Protein AF-A0A955BPA5-F1 (afdb_monomer_lite)

Foldseek 3Di:
DVCCQPQAAADPVQDFDDDDPDGDDRDVVRSVRRNVHHFQDKDWQLALQSQQLCQLVVQAKKWKWFDDPVGPDIDIWIFGHADPVSWTKIAADPALPPDHGRIDTHDRVRVNVRSPDPPMTMMDTGPDNDPDRDGDPPDPPPPD

pLDDT: mean 83.24, std 14.93, range [37.25, 96.94]

Sequence (144 aa):
VKVAKEIGLPLEEFAPYKVGNWYSEFSQEVYADAATRKVLASYELTSYTKVLDFHRSGMGGTIWGVPWEFGRGWHAIAGVGHTKDGQLRIANSWGEHWDEDGYIEWNENKINRYLAVDGVVCYGLSDLSVPQIRPYPFSERFFG

Radius of gyration: 16.69 Å; chains: 1; bounding box: 38×32×49 Å

Secondary structure (DSSP, 8-state):
-HHHHHT----GGGS----TT--PPPPHHHHHHHHTS---EEEE--SHHHHHHHHHTT--EEEEEEE-TTSS-EEEEEEEEE-TTS-EEEE-SS-TTSTBTTEEEE-HHHHHHHHTSTT-EEEEEESS--SSPPP-----TT--

Structure (mmCIF, N/CA/C/O backbone):
data_AF-A0A955BPA5-F1
#
_entry.id   AF-A0A955BPA5-F1
#
loop_
_atom_site.group_PDB
_atom_site.id
_atom_site.type_symbol
_atom_site.label_atom_id
_atom_site.label_alt_id
_atom_site.label_comp_id
_atom_site.label_asym_id
_atom_site.label_entity_id
_atom_site.label_seq_id
_atom_site.pdbx_PDB_ins_code
_atom_site.Cartn_x
_atom_site.Cartn_y
_atom_site.Cartn_z
_atom_site.occupancy
_atom_site.B_iso_or_equiv
_atom_site.auth_seq_id
_atom_site.auth_comp_id
_atom_site.auth_asym_id
_atom_site.auth_atom_id
_atom_site.pdbx_PDB_model_num
ATOM 1 N N . VAL A 1 1 ? -3.024 1.483 -10.555 1.00 73.12 1 VAL A N 1
ATOM 2 C CA . VAL A 1 1 ? -4.326 0.834 -10.253 1.00 73.12 1 VAL A CA 1
ATOM 3 C C . VAL A 1 1 ? -5.089 0.387 -11.501 1.00 73.12 1 VAL A C 1
ATOM 5 O O . VAL A 1 1 ? -5.368 -0.795 -11.591 1.00 73.12 1 VAL A O 1
ATOM 8 N N . LYS A 1 2 ? -5.400 1.261 -12.476 1.00 81.50 2 LYS A N 1
ATOM 9 C CA . LYS A 1 2 ? -6.186 0.904 -13.683 1.00 81.50 2 LYS A CA 1
ATOM 10 C C . LYS A 1 2 ? -5.724 -0.389 -14.382 1.00 81.50 2 LYS A C 1
ATOM 12 O O . LYS A 1 2 ? -6.514 -1.312 -14.529 1.00 81.50 2 LYS A O 1
ATOM 17 N N . VAL A 1 3 ? -4.432 -0.488 -14.702 1.00 81.06 3 VAL A N 1
ATOM 18 C CA . VAL A 1 3 ? -3.834 -1.673 -15.350 1.00 81.06 3 VAL A CA 1
ATOM 19 C C . VAL A 1 3 ? -4.025 -2.952 -14.523 1.00 81.06 3 VAL A C 1
ATOM 21 O O . VAL A 1 3 ? -4.410 -3.977 -15.069 1.00 81.06 3 VAL A O 1
ATOM 24 N N . ALA A 1 4 ? -3.854 -2.882 -13.199 1.00 82.31 4 ALA A N 1
ATOM 25 C CA . ALA A 1 4 ? -4.057 -4.020 -12.297 1.00 82.31 4 ALA A CA 1
ATOM 26 C C . ALA A 1 4 ? -5.522 -4.497 -12.234 1.00 82.31 4 ALA A C 1
ATOM 28 O O . ALA A 1 4 ? -5.783 -5.644 -11.883 1.00 82.31 4 ALA A O 1
ATOM 29 N N . LYS A 1 5 ? -6.486 -3.631 -12.574 1.00 83.12 5 LYS A N 1
ATOM 30 C CA . LYS A 1 5 ? -7.909 -3.994 -12.670 1.00 83.12 5 LYS A CA 1
ATOM 31 C C . LYS A 1 5 ? -8.264 -4.575 -14.040 1.00 83.12 5 LYS A C 1
ATOM 33 O O . LYS A 1 5 ? -9.060 -5.502 -14.138 1.00 83.12 5 LYS A O 1
ATOM 38 N N . GLU A 1 6 ? -7.694 -4.015 -15.105 1.00 86.50 6 GLU A N 1
ATOM 39 C CA . GLU A 1 6 ? -7.985 -4.420 -16.486 1.00 86.50 6 GLU A CA 1
ATOM 40 C C . GLU A 1 6 ? -7.279 -5.734 -16.845 1.00 86.50 6 GLU A C 1
ATOM 42 O O . GLU A 1 6 ? -7.918 -6.683 -17.312 1.00 86.50 6 GLU A O 1
ATOM 47 N N . ILE A 1 7 ? -5.975 -5.795 -16.572 1.00 85.38 7 ILE A N 1
ATOM 48 C CA . ILE A 1 7 ? -5.075 -6.883 -16.964 1.00 85.38 7 ILE A CA 1
ATOM 49 C C . ILE A 1 7 ? -4.813 -7.821 -15.783 1.00 85.38 7 ILE A C 1
ATOM 51 O O . ILE A 1 7 ? -4.926 -9.031 -15.946 1.00 85.38 7 ILE A O 1
ATOM 55 N N . GLY A 1 8 ? -4.552 -7.266 -14.597 1.00 85.69 8 GLY A N 1
ATOM 56 C CA . GLY A 1 8 ? -4.136 -8.012 -13.406 1.00 85.69 8 GLY A CA 1
ATOM 57 C C . GLY A 1 8 ? -2.664 -7.794 -13.059 1.00 85.69 8 GLY A C 1
ATOM 58 O O . GLY A 1 8 ? -2.012 -6.930 -13.651 1.00 85.69 8 GLY A O 1
ATOM 59 N N . LEU A 1 9 ? -2.156 -8.536 -12.074 1.00 83.19 9 LEU A N 1
ATOM 60 C CA . LEU A 1 9 ? -0.766 -8.454 -11.613 1.00 83.19 9 LEU A CA 1
ATOM 61 C C . LEU A 1 9 ? -0.088 -9.824 -11.745 1.00 83.19 9 LEU A C 1
ATOM 63 O O . LEU A 1 9 ? -0.563 -10.776 -11.124 1.00 83.19 9 LEU A O 1
ATOM 67 N N . PRO A 1 10 ? 0.986 -9.948 -12.542 1.00 83.75 10 PRO A N 1
ATOM 68 C CA . PRO A 1 10 ? 1.716 -11.202 -12.630 1.00 83.75 10 PRO A CA 1
ATOM 69 C C . PRO A 1 10 ? 2.599 -11.420 -11.394 1.00 83.75 10 PRO A C 1
ATOM 71 O O . PRO A 1 10 ? 2.887 -10.471 -10.656 1.00 83.75 10 PRO A O 1
ATOM 74 N N . LEU A 1 11 ? 3.052 -12.656 -11.181 1.00 80.00 11 LEU A N 1
ATOM 75 C CA . LEU A 1 11 ? 4.104 -12.938 -10.200 1.00 80.00 11 LEU A CA 1
ATOM 76 C C . LEU A 1 11 ? 5.417 -12.232 -10.557 1.00 80.00 11 LEU A C 1
ATOM 78 O O . LEU A 1 11 ? 5.685 -11.907 -11.713 1.00 80.00 11 LEU A O 1
ATOM 82 N N . GLU A 1 12 ? 6.255 -12.027 -9.543 1.00 75.00 12 GLU A N 1
ATOM 83 C CA . GLU A 1 12 ? 7.541 -11.348 -9.687 1.00 75.00 12 GLU A CA 1
ATOM 84 C C . GLU A 1 12 ? 8.466 -12.028 -10.707 1.00 75.00 12 GLU A C 1
ATOM 86 O O . GLU A 1 12 ? 9.102 -11.351 -11.507 1.00 75.00 12 GLU A O 1
ATOM 91 N N . GLU A 1 13 ? 8.481 -13.362 -10.743 1.00 76.56 13 GLU A N 1
ATOM 92 C CA . GLU A 1 13 ? 9.257 -14.158 -11.708 1.00 76.56 13 GLU A CA 1
ATOM 93 C C . GLU A 1 13 ? 8.885 -13.886 -13.176 1.00 76.56 13 GLU A C 1
ATOM 95 O O . GLU A 1 13 ? 9.689 -14.112 -14.080 1.00 76.56 13 GLU A O 1
ATOM 100 N N . PHE A 1 14 ? 7.683 -13.353 -13.409 1.00 74.19 14 PHE A N 1
ATOM 101 C CA . PHE A 1 14 ? 7.180 -12.950 -14.718 1.00 74.19 14 PHE A CA 1
ATOM 102 C C . PHE A 1 14 ? 7.295 -11.440 -14.963 1.00 74.19 14 PHE A C 1
ATOM 104 O O . PHE A 1 14 ? 7.039 -10.975 -16.079 1.00 74.19 14 PHE A O 1
ATOM 111 N N . ALA A 1 15 ? 7.653 -10.651 -13.946 1.00 67.62 15 ALA A N 1
ATOM 112 C CA . ALA A 1 15 ? 7.761 -9.208 -14.068 1.00 67.62 15 ALA A CA 1
ATOM 113 C C . ALA A 1 15 ? 9.021 -8.831 -14.878 1.00 67.62 15 ALA A C 1
ATOM 115 O O . ALA A 1 15 ? 10.136 -9.222 -14.531 1.00 67.62 15 ALA A O 1
ATOM 116 N N . PRO A 1 16 ? 8.892 -8.043 -15.960 1.00 64.06 16 PRO A N 1
ATOM 117 C CA . PRO A 1 16 ? 10.022 -7.605 -16.754 1.00 64.06 16 PRO A CA 1
ATOM 118 C C . PRO A 1 16 ? 10.793 -6.540 -15.974 1.00 64.06 16 PRO A C 1
ATOM 120 O O . PRO A 1 16 ? 10.414 -5.367 -15.924 1.00 64.06 16 PRO A O 1
ATOM 123 N N . TYR A 1 17 ? 11.902 -6.938 -15.362 1.00 59.94 17 TYR A N 1
ATOM 124 C CA . TYR A 1 17 ? 12.829 -5.995 -14.755 1.00 59.94 17 TYR A CA 1
ATOM 125 C C . TYR A 1 17 ? 13.661 -5.301 -15.833 1.00 59.94 17 TYR A C 1
ATOM 127 O O . TYR A 1 17 ? 14.465 -5.920 -16.531 1.00 59.94 17 TYR A O 1
ATOM 135 N N . LYS A 1 18 ? 13.499 -3.979 -15.957 1.00 57.12 18 LYS A N 1
ATOM 136 C CA . LYS A 1 18 ? 14.358 -3.163 -16.818 1.00 57.12 18 LYS A CA 1
ATOM 137 C C . LYS A 1 18 ? 15.709 -2.947 -16.136 1.00 57.12 18 LYS A C 1
ATOM 139 O O . LYS A 1 18 ? 15.839 -2.073 -15.280 1.00 57.12 18 LYS A O 1
ATOM 144 N N . VAL A 1 19 ? 16.728 -3.690 -16.561 1.00 55.88 19 VAL A N 1
ATOM 145 C CA . VAL A 1 19 ? 18.126 -3.453 -16.167 1.00 55.88 19 VAL A CA 1
ATOM 146 C C . VAL A 1 19 ? 18.872 -2.831 -17.351 1.00 55.88 19 VAL A C 1
ATOM 148 O O . VAL A 1 19 ? 19.224 -3.498 -18.323 1.00 55.88 19 VAL A O 1
ATOM 151 N N . GLY A 1 20 ? 19.091 -1.514 -17.303 1.00 64.94 20 GLY A N 1
ATOM 152 C CA . GLY A 1 20 ? 19.763 -0.774 -18.378 1.00 64.94 20 GLY A CA 1
ATOM 153 C C . GLY A 1 20 ? 18.915 -0.650 -19.654 1.00 64.94 20 GLY A C 1
ATOM 154 O O . GLY A 1 20 ? 17.794 -0.141 -19.611 1.00 64.94 20 GLY A O 1
ATOM 155 N N . ASN A 1 21 ? 19.463 -1.090 -20.793 1.00 55.22 21 ASN A N 1
ATOM 156 C CA . ASN A 1 21 ? 18.799 -1.061 -22.109 1.00 55.22 21 ASN A CA 1
ATOM 157 C C . ASN A 1 21 ? 17.997 -2.336 -22.427 1.00 55.22 21 ASN A C 1
ATOM 159 O O . ASN A 1 21 ? 17.456 -2.453 -23.523 1.00 55.22 21 ASN A O 1
ATOM 163 N N . TRP A 1 22 ? 17.916 -3.288 -21.495 1.00 51.50 22 TRP A N 1
ATOM 164 C CA . TRP A 1 22 ? 17.131 -4.505 -21.676 1.00 51.50 22 TRP A CA 1
ATOM 165 C C . TRP A 1 22 ? 15.657 -4.240 -21.384 1.00 51.50 22 TRP A C 1
ATOM 167 O O . TRP A 1 22 ? 15.292 -3.819 -20.286 1.00 51.50 22 TRP A O 1
ATOM 177 N N . TYR A 1 23 ? 14.821 -4.483 -22.390 1.00 55.88 23 TYR A N 1
ATOM 178 C CA . TYR A 1 23 ? 13.370 -4.498 -22.280 1.00 55.88 23 TYR A CA 1
ATOM 179 C C . TYR A 1 23 ? 12.890 -5.876 -22.724 1.00 55.88 23 TYR A C 1
ATOM 181 O O . TYR A 1 23 ? 13.138 -6.269 -23.863 1.00 55.88 23 TYR A O 1
ATOM 189 N N . SER A 1 24 ? 12.234 -6.616 -21.833 1.00 62.28 24 SER A N 1
ATOM 190 C CA . SER A 1 24 ? 11.404 -7.744 -22.236 1.00 62.28 24 SER A CA 1
ATOM 191 C C . SER A 1 24 ? 9.984 -7.232 -22.442 1.00 62.28 24 SER A C 1
ATOM 193 O O . SER A 1 24 ? 9.378 -6.640 -21.549 1.00 62.28 24 SER A O 1
ATOM 195 N N . GLU A 1 25 ? 9.458 -7.436 -23.647 1.00 70.81 25 GLU A N 1
ATOM 196 C CA . GLU A 1 25 ? 8.017 -7.362 -23.859 1.00 70.81 25 GLU A CA 1
ATOM 197 C C . GLU A 1 25 ? 7.339 -8.423 -22.986 1.00 70.81 25 GLU A C 1
ATOM 199 O O . GLU A 1 25 ? 7.865 -9.523 -22.794 1.00 70.81 25 GLU A O 1
ATOM 204 N N . PHE A 1 26 ? 6.170 -8.093 -22.441 1.00 74.25 26 PHE A N 1
ATOM 205 C CA . PHE A 1 26 ? 5.365 -9.064 -21.711 1.00 74.25 26 PHE A CA 1
ATOM 206 C C . PHE A 1 26 ? 4.955 -10.206 -22.649 1.00 74.25 26 PHE A C 1
ATOM 208 O O . PHE A 1 26 ? 4.291 -9.975 -23.662 1.00 74.25 26 PHE A O 1
ATOM 215 N N . SER A 1 27 ? 5.336 -11.442 -22.316 1.00 82.75 27 SER A N 1
ATOM 216 C CA . SER A 1 27 ? 4.895 -12.620 -23.065 1.00 82.75 27 SER A CA 1
ATOM 217 C C . SER A 1 27 ? 3.403 -12.892 -22.823 1.00 82.75 27 SER A C 1
ATOM 219 O O . SER A 1 27 ? 2.808 -12.406 -21.857 1.00 82.75 27 SER A O 1
ATOM 221 N N . GLN A 1 28 ? 2.780 -13.708 -23.680 1.00 86.75 28 GLN A N 1
ATOM 222 C CA . GLN A 1 28 ? 1.398 -14.155 -23.457 1.00 86.75 28 GLN A CA 1
ATOM 223 C C . GLN A 1 28 ? 1.223 -14.894 -22.124 1.00 86.75 28 GLN A C 1
ATOM 225 O O . GLN A 1 28 ? 0.161 -14.794 -21.515 1.00 86.75 28 GLN A O 1
ATOM 230 N N . GLU A 1 29 ? 2.260 -15.588 -21.650 1.00 85.19 29 GLU A N 1
ATOM 231 C CA . GLU A 1 29 ? 2.248 -16.277 -20.357 1.00 85.19 29 GLU A CA 1
ATOM 232 C C . GLU A 1 29 ? 2.134 -15.281 -19.203 1.00 85.19 29 GLU A C 1
ATOM 234 O O . GLU A 1 29 ? 1.327 -15.498 -18.303 1.00 85.19 29 GLU A O 1
ATOM 239 N N . VAL A 1 30 ? 2.831 -14.137 -19.272 1.00 84.75 30 VAL A N 1
ATOM 240 C CA . VAL A 1 30 ? 2.701 -13.086 -18.249 1.00 84.75 30 VAL A CA 1
ATOM 241 C C . VAL A 1 30 ? 1.285 -12.515 -18.215 1.00 84.75 30 VAL A C 1
ATOM 243 O O . VAL A 1 30 ? 0.725 -12.294 -17.143 1.00 84.75 30 VAL A O 1
ATOM 246 N N . TYR A 1 31 ? 0.670 -12.299 -19.381 1.00 86.88 31 TYR A N 1
ATOM 247 C CA . TYR A 1 31 ? -0.716 -11.832 -19.443 1.00 86.88 31 TYR A CA 1
ATOM 248 C C . TYR A 1 31 ? -1.711 -12.870 -18.910 1.00 86.88 31 TYR A C 1
ATOM 250 O O . TYR A 1 31 ? -2.670 -12.497 -18.231 1.00 86.88 31 TYR A O 1
ATOM 258 N N . ALA A 1 32 ? -1.487 -14.155 -19.192 1.00 87.19 32 ALA A N 1
ATOM 259 C CA . ALA A 1 32 ? -2.308 -15.237 -18.660 1.00 87.19 32 ALA A CA 1
ATOM 260 C C . ALA A 1 32 ? -2.175 -15.343 -17.131 1.00 87.19 32 ALA A C 1
ATOM 262 O O . ALA A 1 32 ? -3.189 -15.440 -16.440 1.00 87.19 32 ALA A O 1
ATOM 263 N N . ASP A 1 33 ? -0.951 -15.246 -16.606 1.00 86.50 33 ASP A N 1
ATOM 264 C CA . ASP A 1 33 ? -0.652 -15.241 -15.172 1.00 86.50 33 ASP A CA 1
ATOM 265 C C . ASP A 1 33 ? -1.271 -14.029 -14.459 1.00 86.50 33 ASP A C 1
ATOM 267 O O . ASP A 1 33 ? -1.904 -14.174 -13.411 1.00 86.50 33 ASP A O 1
ATOM 271 N N . ALA A 1 34 ? -1.164 -12.838 -15.049 1.00 86.62 34 ALA A N 1
ATOM 272 C CA . ALA A 1 34 ? -1.751 -11.623 -14.498 1.00 86.62 34 ALA A CA 1
ATOM 273 C C . ALA A 1 34 ? -3.282 -11.717 -14.416 1.00 86.62 34 ALA A C 1
ATOM 275 O O . ALA A 1 34 ? -3.879 -11.318 -13.413 1.00 86.62 34 ALA A O 1
ATOM 276 N N . ALA A 1 35 ? -3.926 -12.286 -15.439 1.00 86.75 35 ALA A N 1
ATOM 277 C CA . ALA A 1 35 ? -5.381 -12.356 -15.534 1.00 86.75 35 ALA A CA 1
ATOM 278 C C . ALA A 1 35 ? -6.047 -13.160 -14.404 1.00 86.75 35 ALA A C 1
ATOM 280 O O . ALA A 1 35 ? -7.232 -12.940 -14.138 1.00 86.75 35 ALA A O 1
ATOM 281 N N . THR A 1 36 ? -5.314 -14.047 -13.723 1.00 85.62 36 THR A N 1
ATOM 282 C CA . THR A 1 36 ? -5.812 -14.804 -12.559 1.00 85.62 36 THR A CA 1
ATOM 283 C C . THR A 1 36 ? -5.740 -14.013 -11.245 1.00 85.62 36 THR A C 1
ATOM 285 O O . THR A 1 36 ? -6.365 -14.409 -10.263 1.00 85.62 36 THR A O 1
ATOM 288 N N . ARG A 1 37 ? -5.031 -12.875 -11.222 1.00 84.69 37 ARG A N 1
ATOM 289 C CA . ARG A 1 37 ? -4.763 -12.022 -10.048 1.00 84.69 37 ARG A CA 1
ATOM 290 C C . ARG A 1 37 ? -5.236 -10.590 -10.293 1.00 84.69 37 ARG A C 1
ATOM 292 O O . ARG A 1 37 ? -4.463 -9.627 -10.281 1.00 84.69 37 ARG A O 1
ATOM 299 N N . LYS A 1 38 ? -6.533 -10.438 -10.563 1.00 84.62 38 LYS A N 1
ATOM 300 C CA . LYS A 1 38 ? -7.137 -9.122 -10.804 1.00 84.62 38 LYS A CA 1
ATOM 301 C C . LYS A 1 38 ? -7.526 -8.430 -9.513 1.00 84.62 38 LYS A C 1
ATOM 303 O O . LYS A 1 38 ? -8.218 -8.985 -8.667 1.00 84.62 38 LYS A O 1
ATOM 308 N N . VAL A 1 39 ? -7.170 -7.154 -9.436 1.00 86.25 39 VAL A N 1
ATOM 309 C CA . VAL A 1 39 ? -7.720 -6.255 -8.426 1.00 86.25 39 VAL A CA 1
ATOM 310 C C . VAL A 1 39 ? -9.160 -5.928 -8.817 1.00 86.25 39 VAL A C 1
ATOM 312 O O . VAL A 1 39 ? -9.404 -5.391 -9.899 1.00 86.25 39 VAL A O 1
ATOM 315 N N . LEU A 1 40 ? -10.120 -6.211 -7.939 1.00 86.50 40 LEU A N 1
ATOM 316 C CA . LEU A 1 40 ? -11.530 -5.891 -8.183 1.00 86.50 40 LEU A CA 1
ATOM 317 C C . LEU A 1 40 ? -11.875 -4.482 -7.695 1.00 86.50 40 LEU A C 1
ATOM 319 O O . LEU A 1 40 ? -12.564 -3.726 -8.390 1.00 86.50 40 LEU A O 1
ATOM 323 N N . ALA A 1 41 ? -11.339 -4.089 -6.541 1.00 88.06 41 ALA A N 1
ATOM 324 C CA . ALA A 1 41 ? -11.583 -2.791 -5.930 1.00 88.06 41 ALA A CA 1
ATOM 325 C C . ALA A 1 41 ? -10.285 -2.121 -5.468 1.00 88.06 41 ALA A C 1
ATOM 327 O O . ALA A 1 41 ? -9.289 -2.766 -5.143 1.00 88.06 41 ALA A O 1
ATOM 328 N N . SER A 1 42 ? -10.307 -0.791 -5.452 1.00 90.75 42 SER A N 1
ATOM 329 C CA . SER A 1 42 ? -9.181 0.032 -5.025 1.00 90.75 42 SER A CA 1
ATOM 330 C C . SER A 1 42 ? -9.676 1.235 -4.245 1.00 90.75 42 SER A C 1
ATOM 332 O O . SER A 1 42 ? -10.638 1.874 -4.675 1.00 90.75 42 SER A O 1
ATOM 334 N N . TYR A 1 43 ? -8.980 1.579 -3.169 1.00 92.25 43 TYR A N 1
ATOM 335 C CA . TYR A 1 43 ? -9.385 2.637 -2.254 1.00 92.25 43 TYR A CA 1
ATOM 336 C C . TYR A 1 43 ? -8.218 3.564 -1.980 1.00 92.25 43 TYR A C 1
ATOM 338 O O . TYR A 1 43 ? -7.150 3.098 -1.601 1.00 92.25 43 TYR A O 1
ATOM 346 N N . GLU A 1 44 ? -8.419 4.864 -2.145 1.00 94.25 44 GLU A N 1
ATOM 347 C CA . GLU A 1 44 ? -7.431 5.850 -1.725 1.00 94.25 44 GLU A CA 1
ATOM 348 C C . GLU A 1 44 ? -7.479 6.010 -0.198 1.00 94.25 44 GLU A C 1
ATOM 350 O O . GLU A 1 44 ? -8.532 6.306 0.385 1.00 94.25 44 GLU A O 1
ATOM 355 N N . LEU A 1 45 ? -6.344 5.778 0.460 1.00 95.44 45 LEU A N 1
ATOM 356 C CA . LEU A 1 45 ? -6.236 5.756 1.916 1.00 95.44 45 LEU A CA 1
ATOM 357 C C . LEU A 1 45 ? -5.432 6.966 2.382 1.00 95.44 45 LEU A C 1
ATOM 359 O O . LEU A 1 45 ? -4.209 6.988 2.337 1.00 95.44 45 LEU A O 1
ATOM 363 N N . THR A 1 46 ? -6.150 7.988 2.835 1.00 95.06 46 THR A N 1
ATOM 364 C CA . THR A 1 46 ? -5.582 9.309 3.141 1.00 95.06 46 THR A CA 1
ATOM 365 C C . THR A 1 46 ? -5.348 9.558 4.632 1.00 95.06 46 THR A C 1
ATOM 367 O O . THR A 1 46 ? -5.035 10.675 5.029 1.00 95.06 46 THR A O 1
ATOM 370 N N . SER A 1 47 ? -5.536 8.549 5.486 1.00 95.69 47 SER A N 1
ATOM 371 C CA . SER A 1 47 ? -5.288 8.653 6.928 1.00 95.69 47 SER A CA 1
ATOM 372 C C . SER A 1 47 ? -4.874 7.313 7.525 1.00 95.69 47 SER A C 1
ATOM 374 O O . SER A 1 47 ? -5.254 6.258 7.010 1.00 95.69 47 SER A O 1
ATOM 376 N N . TYR A 1 48 ? -4.151 7.353 8.648 1.00 95.81 48 TYR A N 1
ATOM 377 C CA . TYR A 1 48 ? -3.790 6.157 9.413 1.00 95.81 48 TYR A CA 1
ATOM 378 C C . TYR A 1 48 ? -5.007 5.282 9.747 1.00 95.81 48 TYR A C 1
ATOM 380 O O . TYR A 1 48 ? -4.977 4.080 9.504 1.00 95.81 48 TYR A O 1
ATOM 388 N N . THR A 1 49 ? -6.111 5.876 10.213 1.00 94.62 49 THR A N 1
ATOM 389 C CA . THR A 1 49 ? -7.337 5.128 10.534 1.00 94.62 49 THR A CA 1
ATOM 390 C C . THR A 1 49 ? -7.875 4.363 9.329 1.00 94.62 49 THR A C 1
ATOM 392 O O . THR A 1 49 ? -8.187 3.187 9.456 1.00 94.62 49 THR A O 1
ATOM 395 N N . LYS A 1 50 ? -7.919 4.979 8.137 1.00 95.25 50 LYS A N 1
ATOM 396 C CA . LYS A 1 50 ? -8.377 4.291 6.918 1.00 95.25 50 LYS A CA 1
ATOM 397 C C . LYS A 1 50 ? -7.451 3.145 6.517 1.00 95.25 50 LYS A C 1
ATOM 399 O O . LYS A 1 50 ? -7.934 2.102 6.088 1.00 95.25 50 LYS A O 1
ATOM 404 N N . VAL A 1 51 ? -6.138 3.346 6.644 1.00 95.94 51 VAL A N 1
ATOM 405 C CA . VAL A 1 51 ? -5.132 2.302 6.402 1.00 95.94 51 VAL A CA 1
ATOM 406 C C . VAL A 1 51 ? -5.366 1.120 7.332 1.00 95.94 51 VAL A C 1
ATOM 408 O O . VAL A 1 51 ? -5.472 -0.017 6.876 1.00 95.94 51 VAL A O 1
ATOM 411 N N . LEU A 1 52 ? -5.490 1.387 8.628 1.00 94.69 52 LEU A N 1
ATOM 412 C CA . LEU A 1 52 ? -5.637 0.339 9.622 1.00 94.69 52 LEU A CA 1
ATOM 413 C C . LEU A 1 52 ? -6.997 -0.363 9.530 1.00 94.69 52 LEU A C 1
ATOM 415 O O . LEU A 1 52 ? -7.041 -1.585 9.629 1.00 94.69 52 LEU A O 1
ATOM 419 N N . ASP A 1 53 ? -8.088 0.365 9.283 1.00 93.81 53 ASP A N 1
ATOM 420 C CA . ASP A 1 53 ? -9.421 -0.216 9.072 1.00 93.81 53 ASP A CA 1
ATOM 421 C C . ASP A 1 53 ? -9.454 -1.127 7.844 1.00 93.81 53 ASP A C 1
ATOM 423 O O . ASP A 1 53 ? -10.044 -2.207 7.893 1.00 93.81 53 ASP A O 1
ATOM 427 N N . PHE A 1 54 ? -8.791 -0.736 6.753 1.00 94.31 54 PHE A N 1
ATOM 428 C CA . PHE A 1 54 ? -8.685 -1.564 5.553 1.00 94.31 54 PHE A CA 1
ATOM 429 C C . PHE A 1 54 ? -8.011 -2.913 5.848 1.00 94.31 54 PHE A C 1
ATOM 431 O O . PHE A 1 54 ? -8.527 -3.968 5.477 1.00 94.31 54 PHE A O 1
ATOM 438 N N . HIS A 1 55 ? -6.896 -2.884 6.580 1.00 93.94 55 HIS A N 1
ATOM 439 C CA . HIS A 1 55 ? -6.169 -4.088 6.983 1.00 93.94 55 HIS A CA 1
ATOM 440 C C . HIS A 1 55 ? -6.954 -4.932 7.996 1.00 93.94 55 HIS A C 1
ATOM 442 O O . HIS A 1 55 ? -7.137 -6.132 7.797 1.00 93.94 55 HIS A O 1
ATOM 448 N N . ARG A 1 56 ? -7.508 -4.309 9.042 1.00 92.50 56 ARG A N 1
ATOM 449 C CA . ARG A 1 56 ? -8.272 -5.000 10.097 1.00 92.50 56 ARG A CA 1
ATOM 450 C C . ARG A 1 56 ? -9.587 -5.599 9.614 1.00 92.50 56 ARG A C 1
ATOM 452 O O . ARG A 1 56 ? -10.061 -6.580 10.177 1.00 92.50 56 ARG A O 1
ATOM 459 N N . SER A 1 57 ? -10.194 -5.019 8.583 1.00 88.56 57 SER A N 1
ATOM 460 C CA . SER A 1 57 ? -11.399 -5.574 7.960 1.00 88.56 57 SER A CA 1
ATOM 461 C C . SER A 1 57 ? -11.109 -6.738 7.006 1.00 88.56 57 SER A C 1
ATOM 463 O O . SER A 1 57 ? -12.053 -7.293 6.439 1.00 88.56 57 SER A O 1
ATOM 465 N N . GLY A 1 58 ? -9.837 -7.126 6.837 1.00 87.44 58 GLY A N 1
ATOM 466 C CA . GLY A 1 58 ? -9.433 -8.235 5.975 1.00 87.44 58 GLY A CA 1
ATOM 467 C C . GLY A 1 58 ? -9.688 -7.958 4.495 1.00 87.44 58 GLY A C 1
ATOM 468 O O . GLY A 1 58 ? -9.965 -8.884 3.738 1.00 87.44 58 GLY A O 1
ATOM 469 N N . MET A 1 59 ? -9.665 -6.687 4.080 1.00 87.31 59 MET A N 1
ATOM 470 C CA . MET A 1 59 ? -10.006 -6.312 2.706 1.00 87.31 59 MET A CA 1
ATOM 471 C C . MET A 1 59 ? -8.874 -6.527 1.702 1.00 87.31 59 MET A C 1
ATOM 473 O O . MET A 1 59 ? -9.141 -6.512 0.502 1.00 87.31 59 MET A O 1
ATOM 477 N N . GLY A 1 60 ? -7.638 -6.719 2.158 1.00 90.38 60 GLY A N 1
ATOM 478 C CA . GLY A 1 60 ? -6.490 -6.998 1.299 1.00 90.38 60 GLY A CA 1
ATOM 479 C C . GLY A 1 60 ? -5.222 -6.308 1.790 1.00 90.38 60 GLY A C 1
ATOM 480 O O . GLY A 1 60 ? -5.043 -6.101 2.987 1.00 90.38 60 GLY A O 1
ATOM 481 N N . GLY A 1 61 ? -4.358 -5.929 0.847 1.00 92.56 61 GLY A N 1
ATOM 482 C CA . GLY A 1 61 ? -3.098 -5.229 1.106 1.00 92.56 61 GLY A CA 1
ATOM 483 C C . GLY A 1 61 ? -3.098 -3.786 0.603 1.00 92.56 61 GLY A C 1
ATOM 484 O O . GLY A 1 61 ? -3.967 -3.360 -0.159 1.00 92.56 61 GLY A O 1
ATOM 485 N N . THR A 1 62 ? -2.093 -3.020 1.009 1.00 95.44 62 THR A N 1
ATOM 486 C CA . THR A 1 62 ? -1.909 -1.625 0.576 1.00 95.44 62 THR A CA 1
ATOM 487 C C . THR A 1 62 ? -0.645 -1.474 -0.247 1.00 95.44 62 THR A C 1
ATOM 489 O O . THR A 1 62 ? 0.376 -2.034 0.128 1.00 95.44 62 THR A O 1
ATOM 492 N N . ILE A 1 63 ? -0.674 -0.672 -1.308 1.00 94.38 63 ILE A N 1
ATOM 493 C CA . ILE A 1 63 ? 0.527 -0.240 -2.032 1.00 94.38 63 ILE A CA 1
ATOM 494 C C . ILE A 1 63 ? 0.784 1.229 -1.729 1.00 94.38 63 ILE A C 1
ATOM 496 O O . ILE A 1 63 ? -0.136 2.051 -1.778 1.00 94.38 63 ILE A O 1
ATOM 500 N N . TRP A 1 64 ? 2.046 1.545 -1.467 1.00 95.44 64 TRP A N 1
ATOM 501 C CA . TRP A 1 64 ? 2.506 2.880 -1.126 1.00 95.44 64 TRP A CA 1
ATOM 502 C C . TRP A 1 64 ? 3.543 3.358 -2.130 1.00 95.44 64 TRP A C 1
ATOM 504 O O . TRP A 1 64 ? 4.471 2.619 -2.446 1.00 95.44 64 TRP A O 1
ATOM 514 N N . GLY A 1 65 ? 3.408 4.599 -2.591 1.00 94.69 65 GLY A N 1
ATOM 515 C CA . GLY A 1 65 ? 4.478 5.340 -3.254 1.00 94.69 65 GLY A CA 1
ATOM 516 C C . GLY A 1 65 ? 5.052 6.351 -2.272 1.00 94.69 65 GLY A C 1
ATOM 517 O O . GLY A 1 65 ? 4.375 7.324 -1.948 1.00 94.69 65 GLY A O 1
ATOM 518 N N . VAL A 1 66 ? 6.267 6.116 -1.779 1.00 93.06 66 VAL A N 1
ATOM 519 C CA . VAL A 1 66 ? 6.904 6.927 -0.728 1.00 93.06 66 VAL A CA 1
ATOM 520 C C . VAL A 1 66 ? 8.233 7.512 -1.192 1.00 93.06 66 VAL A C 1
ATOM 522 O O . VAL A 1 66 ? 8.913 6.903 -2.018 1.00 93.06 66 VAL A O 1
ATOM 525 N N . PRO A 1 67 ? 8.640 8.692 -0.696 1.00 92.19 67 PRO A N 1
ATOM 526 C CA . PRO A 1 67 ? 9.972 9.202 -0.970 1.00 92.19 67 PRO A CA 1
ATOM 527 C C . PRO A 1 67 ? 11.022 8.309 -0.306 1.00 92.19 67 PRO A C 1
ATOM 529 O O . PRO A 1 67 ? 10.800 7.747 0.771 1.00 92.19 67 PRO A O 1
ATOM 532 N N . TRP A 1 68 ? 12.204 8.241 -0.911 1.00 84.62 68 TRP A N 1
ATOM 533 C CA . TRP A 1 68 ? 13.369 7.679 -0.232 1.00 84.62 68 TRP A CA 1
ATOM 534 C C . TRP A 1 68 ? 13.663 8.500 1.023 1.00 84.62 68 TRP A C 1
ATOM 536 O O . TRP A 1 68 ? 13.650 9.733 0.972 1.00 84.62 68 TRP A O 1
ATOM 546 N N . GLU A 1 69 ? 14.006 7.841 2.131 1.00 70.69 69 GLU A N 1
ATOM 547 C CA . GLU A 1 69 ? 14.300 8.540 3.392 1.00 70.69 69 GLU A CA 1
ATOM 548 C C . GLU A 1 69 ? 15.464 9.543 3.272 1.00 70.69 69 GLU A C 1
ATOM 550 O O . GLU A 1 69 ? 15.520 10.513 4.024 1.00 70.69 69 GLU A O 1
ATOM 555 N N . PHE A 1 70 ? 16.339 9.369 2.272 1.00 66.94 70 PHE A N 1
ATOM 556 C CA . PHE A 1 70 ? 17.501 10.224 1.994 1.00 66.94 70 PHE A CA 1
ATOM 557 C C . PHE A 1 70 ? 17.306 11.211 0.822 1.00 66.94 70 PHE A C 1
ATOM 559 O O . PHE A 1 70 ? 18.266 11.813 0.342 1.00 66.94 70 PHE A O 1
ATOM 566 N N . GLY A 1 71 ? 16.064 11.423 0.370 1.00 58.28 71 GLY A N 1
ATOM 567 C CA . GLY A 1 71 ? 15.672 12.662 -0.319 1.00 58.28 71 GLY A CA 1
ATOM 568 C C . GLY A 1 71 ? 15.927 12.767 -1.827 1.00 58.28 71 GLY A C 1
ATOM 569 O O . GLY A 1 71 ? 15.759 13.854 -2.379 1.00 58.28 71 GLY A O 1
ATOM 570 N N . ARG A 1 72 ? 16.294 11.687 -2.533 1.00 67.88 72 ARG A N 1
ATOM 571 C CA . ARG A 1 72 ? 16.369 11.695 -4.009 1.00 67.88 72 ARG A CA 1
ATOM 572 C C . ARG A 1 72 ? 15.777 10.435 -4.628 1.00 67.88 72 ARG A C 1
ATOM 574 O O . ARG A 1 72 ? 16.501 9.531 -5.024 1.00 67.88 72 ARG A O 1
ATOM 581 N N . GLY A 1 73 ? 14.454 10.405 -4.734 1.00 83.88 73 GLY A N 1
ATOM 582 C CA . GLY A 1 73 ? 13.732 9.365 -5.457 1.00 83.88 73 GLY A CA 1
ATOM 583 C C . GLY A 1 73 ? 12.413 9.000 -4.798 1.00 83.88 73 GLY A C 1
ATOM 584 O O . GLY A 1 73 ? 12.113 9.432 -3.684 1.00 83.88 73 GLY A O 1
ATOM 585 N N . TRP A 1 74 ? 11.666 8.148 -5.488 1.00 90.00 74 TRP A N 1
ATOM 586 C CA . TRP A 1 74 ? 10.442 7.521 -5.003 1.00 90.00 74 TRP A CA 1
ATOM 587 C C . TRP A 1 74 ? 10.628 6.010 -4.982 1.00 90.00 74 TRP A C 1
ATOM 589 O O . TRP A 1 74 ? 11.426 5.469 -5.751 1.00 90.00 74 TRP A O 1
ATOM 599 N N . HIS A 1 75 ? 9.917 5.343 -4.086 1.00 91.19 75 HIS A N 1
ATOM 600 C CA . HIS A 1 75 ? 9.950 3.900 -3.931 1.00 91.19 75 HIS A CA 1
ATOM 601 C C . HIS A 1 75 ? 8.545 3.351 -3.712 1.00 91.19 75 HIS A C 1
ATOM 603 O O . HIS A 1 75 ? 7.708 4.009 -3.090 1.00 91.19 75 HIS A O 1
ATOM 609 N N . ALA A 1 76 ? 8.298 2.155 -4.239 1.00 91.25 76 ALA A N 1
ATOM 610 C CA . ALA A 1 76 ? 7.047 1.441 -4.053 1.00 91.25 76 ALA A CA 1
ATOM 611 C C . ALA A 1 76 ? 7.236 0.311 -3.037 1.00 91.25 76 ALA A C 1
ATOM 613 O O . ALA A 1 76 ? 8.167 -0.479 -3.159 1.00 91.25 76 ALA A O 1
ATOM 614 N N . ILE A 1 77 ? 6.341 0.230 -2.057 1.00 93.31 77 ILE A N 1
ATOM 615 C CA . ILE A 1 77 ? 6.344 -0.792 -0.996 1.00 93.31 77 ILE A CA 1
ATOM 616 C C . ILE A 1 77 ? 4.918 -1.288 -0.746 1.00 93.31 77 ILE A C 1
ATOM 618 O O . ILE A 1 77 ? 3.944 -0.616 -1.113 1.00 93.31 77 ILE A O 1
ATOM 622 N N . ALA A 1 78 ? 4.784 -2.446 -0.101 1.00 95.00 78 ALA A N 1
ATOM 623 C CA . ALA A 1 78 ? 3.489 -3.057 0.175 1.00 95.00 78 ALA A CA 1
ATOM 624 C C . ALA A 1 78 ? 3.241 -3.187 1.680 1.00 95.00 78 ALA A C 1
ATOM 626 O O . ALA A 1 78 ? 4.036 -3.778 2.390 1.00 95.00 78 ALA A O 1
ATOM 627 N N . GLY A 1 79 ? 2.113 -2.688 2.177 1.00 96.50 79 GLY A N 1
ATOM 628 C CA . GLY A 1 79 ? 1.599 -3.083 3.488 1.00 96.50 79 GLY A CA 1
ATOM 629 C C . GLY A 1 79 ? 0.838 -4.396 3.352 1.00 96.50 79 GLY A C 1
ATOM 630 O O . GLY A 1 79 ? -0.117 -4.458 2.573 1.00 96.50 79 GLY A O 1
ATOM 631 N N . VAL A 1 80 ? 1.262 -5.421 4.085 1.00 94.88 80 VAL A N 1
ATOM 632 C CA . VAL A 1 80 ? 0.793 -6.812 3.929 1.00 94.88 80 VAL A CA 1
ATOM 633 C C . VAL A 1 80 ? 0.066 -7.354 5.157 1.00 94.88 80 VAL A C 1
ATOM 635 O O . VAL A 1 80 ? -0.493 -8.444 5.116 1.00 94.88 80 VAL A O 1
ATOM 638 N N . GLY A 1 81 ? 0.059 -6.601 6.251 1.00 93.88 81 GLY A N 1
ATOM 639 C CA . GLY A 1 81 ? -0.643 -6.981 7.464 1.00 93.88 81 GLY A CA 1
ATOM 640 C C . GLY A 1 81 ? -0.452 -5.949 8.557 1.00 93.88 81 GLY A C 1
ATOM 641 O O . GLY A 1 81 ? 0.091 -4.870 8.326 1.00 93.88 81 GLY A O 1
ATOM 642 N N . HIS A 1 82 ? -0.892 -6.287 9.761 1.00 94.94 82 HIS A N 1
ATOM 643 C CA . HIS A 1 82 ? -0.752 -5.418 10.916 1.00 94.94 82 HIS A CA 1
ATOM 644 C C . HIS A 1 82 ? -0.505 -6.225 12.192 1.00 94.94 82 HIS A C 1
ATOM 646 O O . HIS A 1 82 ? -0.946 -7.369 12.319 1.00 94.94 82 HIS A O 1
ATOM 652 N N . THR A 1 83 ? 0.143 -5.606 13.172 1.00 92.31 83 THR A N 1
ATOM 653 C CA . THR A 1 83 ? 0.273 -6.158 14.521 1.00 92.31 83 THR A CA 1
ATOM 654 C C . THR A 1 83 ? -0.999 -5.909 15.335 1.00 92.31 83 THR A C 1
ATOM 656 O O . THR A 1 83 ? -1.869 -5.108 14.963 1.00 92.31 83 THR A O 1
ATOM 659 N N . LYS A 1 84 ? -1.123 -6.582 16.486 1.00 88.25 84 LYS A N 1
ATOM 660 C CA . LYS A 1 84 ? -2.236 -6.360 17.425 1.00 88.25 84 LYS A CA 1
ATOM 661 C C . LYS A 1 84 ? -2.315 -4.896 17.879 1.00 88.25 84 LYS A C 1
ATOM 663 O O . LYS A 1 84 ? -3.410 -4.345 17.976 1.00 88.25 84 LYS A O 1
ATOM 668 N N . ASP A 1 85 ? -1.160 -4.259 18.051 1.00 88.94 85 ASP A N 1
ATOM 669 C CA . ASP A 1 85 ? -1.033 -2.880 18.533 1.00 88.94 85 ASP A CA 1
ATOM 670 C C . ASP A 1 85 ? -1.214 -1.830 17.423 1.00 88.94 85 ASP A C 1
ATOM 672 O O . ASP A 1 85 ? -1.098 -0.632 17.667 1.00 88.94 85 ASP A O 1
ATOM 676 N N . GLY A 1 86 ? -1.544 -2.261 16.200 1.00 91.00 86 GLY A N 1
ATOM 677 C CA . GLY A 1 86 ? -1.863 -1.372 15.081 1.00 91.00 86 GLY A CA 1
ATOM 678 C C . GLY A 1 86 ? -0.656 -0.886 14.281 1.00 91.00 86 GLY A C 1
ATOM 679 O O . GLY A 1 86 ? -0.801 0.033 13.478 1.00 91.00 86 GLY A O 1
ATOM 680 N N . GLN A 1 87 ? 0.517 -1.496 14.460 1.00 95.56 87 GLN A N 1
ATOM 681 C CA . GLN A 1 87 ? 1.632 -1.268 13.540 1.00 95.56 87 GLN A CA 1
ATOM 682 C C . GLN A 1 87 ? 1.344 -1.968 12.216 1.00 95.56 87 GLN A C 1
ATOM 684 O O . GLN A 1 87 ? 0.744 -3.042 12.203 1.00 95.56 87 GLN A O 1
ATOM 689 N N . LEU A 1 88 ? 1.730 -1.340 11.114 1.00 96.94 88 LEU A N 1
ATOM 690 C CA . LEU A 1 88 ? 1.555 -1.885 9.780 1.00 96.94 88 LEU A CA 1
ATOM 691 C C . LEU A 1 88 ? 2.827 -2.615 9.352 1.00 96.94 88 LEU A C 1
ATOM 693 O O . LEU A 1 88 ? 3.888 -1.992 9.290 1.00 96.94 88 LEU A O 1
ATOM 697 N N . ARG A 1 89 ? 2.688 -3.887 8.972 1.00 96.81 89 ARG A N 1
ATOM 698 C CA . ARG A 1 89 ? 3.789 -4.682 8.431 1.00 96.81 89 ARG A CA 1
ATOM 699 C C . ARG A 1 89 ? 3.986 -4.336 6.966 1.00 96.81 89 ARG A C 1
ATOM 701 O O . ARG A 1 89 ? 3.107 -4.587 6.135 1.00 96.81 89 ARG A O 1
ATOM 708 N N . ILE A 1 90 ? 5.133 -3.747 6.660 1.00 96.44 90 ILE A N 1
ATOM 709 C CA . ILE A 1 90 ? 5.536 -3.320 5.325 1.00 96.44 90 ILE A CA 1
ATOM 710 C C . ILE A 1 90 ? 6.529 -4.329 4.760 1.00 96.44 90 ILE A C 1
ATOM 712 O O . ILE A 1 90 ? 7.569 -4.563 5.358 1.00 96.44 90 ILE A O 1
ATOM 716 N N . ALA A 1 91 ? 6.230 -4.873 3.589 1.00 94.19 91 ALA A N 1
ATOM 717 C CA . ALA A 1 91 ? 7.143 -5.642 2.763 1.00 94.19 91 ALA A CA 1
ATOM 718 C C . ALA A 1 91 ? 7.894 -4.724 1.790 1.00 94.19 91 ALA A C 1
ATOM 720 O O . ALA A 1 91 ? 7.304 -3.819 1.177 1.00 94.19 91 ALA A O 1
ATOM 721 N N . ASN A 1 92 ? 9.184 -4.994 1.614 1.00 91.06 92 ASN A N 1
ATOM 722 C CA . ASN A 1 92 ? 10.051 -4.316 0.660 1.00 91.06 92 ASN A CA 1
ATOM 723 C C . ASN A 1 92 ? 10.650 -5.320 -0.341 1.00 91.06 92 ASN A C 1
ATOM 725 O O . ASN A 1 92 ? 10.637 -6.526 -0.122 1.00 91.06 92 ASN A O 1
ATOM 729 N N . SER A 1 93 ? 11.189 -4.817 -1.449 1.00 89.19 93 SER A N 1
ATOM 730 C CA . SER A 1 93 ? 11.759 -5.608 -2.544 1.00 89.19 93 SER A CA 1
ATOM 731 C C . SER A 1 93 ? 13.294 -5.547 -2.576 1.00 89.19 93 SER A C 1
ATOM 733 O O . SER A 1 93 ? 13.896 -5.542 -3.649 1.00 89.19 93 SER A O 1
ATOM 735 N N . TRP A 1 94 ? 13.944 -5.415 -1.414 1.00 88.19 94 TRP A N 1
ATOM 736 C CA . TRP A 1 94 ? 15.413 -5.330 -1.284 1.00 88.19 94 TRP A CA 1
ATOM 737 C C . TRP A 1 94 ? 16.044 -6.607 -0.712 1.00 88.19 94 TRP A C 1
ATOM 739 O O . TRP A 1 94 ? 17.191 -6.596 -0.269 1.00 88.19 94 TRP A O 1
ATOM 749 N N . GLY A 1 95 ? 15.304 -7.715 -0.780 1.00 87.56 95 GLY A N 1
ATOM 750 C CA . GLY A 1 95 ? 15.728 -9.025 -0.300 1.00 87.56 95 GLY A CA 1
ATOM 751 C C . GLY A 1 95 ? 15.571 -9.198 1.210 1.00 87.56 95 GLY A C 1
ATOM 752 O O . GLY A 1 95 ? 15.323 -8.251 1.951 1.00 87.56 95 GLY A O 1
ATOM 753 N N . GLU A 1 96 ? 15.741 -10.438 1.656 1.00 91.00 96 GLU A N 1
ATOM 754 C CA . GLU A 1 96 ? 15.495 -10.860 3.042 1.00 91.00 96 GLU A CA 1
ATOM 755 C C . GLU A 1 96 ? 16.505 -10.267 4.038 1.00 91.00 96 GLU A C 1
ATOM 757 O O . GLU A 1 96 ? 16.224 -10.136 5.219 1.00 91.00 96 GLU A O 1
ATOM 762 N N . HIS A 1 97 ? 17.686 -9.847 3.578 1.00 92.56 97 HIS A N 1
ATOM 763 C CA . HIS A 1 97 ? 18.696 -9.217 4.438 1.00 92.56 97 HIS A CA 1
ATOM 764 C C . HIS A 1 97 ? 18.413 -7.745 4.752 1.00 92.56 97 HIS A C 1
ATOM 766 O O . HIS A 1 97 ? 19.179 -7.112 5.484 1.00 92.56 97 HIS A O 1
ATOM 772 N N . TRP A 1 98 ? 17.367 -7.173 4.160 1.00 89.25 98 TRP A N 1
ATOM 773 C CA . TRP A 1 98 ? 16.937 -5.831 4.493 1.00 89.25 98 TRP A CA 1
ATOM 774 C C . TRP A 1 98 ? 15.992 -5.871 5.697 1.00 89.25 98 TRP A C 1
ATOM 776 O O . TRP A 1 98 ? 14.894 -6.411 5.603 1.00 89.25 98 TRP A O 1
ATOM 786 N N . ASP A 1 99 ? 16.428 -5.253 6.795 1.00 92.88 99 ASP A N 1
ATOM 787 C CA . ASP A 1 99 ? 15.681 -5.162 8.056 1.00 92.88 99 ASP A CA 1
ATOM 788 C C . ASP A 1 99 ? 15.271 -6.553 8.591 1.00 92.88 99 ASP A C 1
ATOM 790 O O . ASP A 1 99 ? 16.124 -7.444 8.657 1.00 92.88 99 ASP A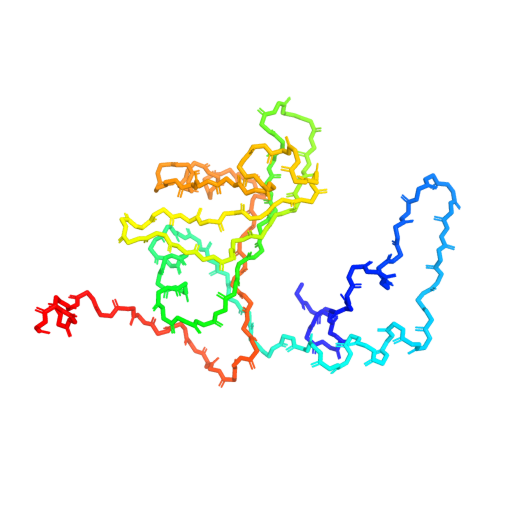 O 1
ATOM 794 N N . GLU A 1 100 ? 14.013 -6.760 8.981 1.00 94.00 100 GLU A N 1
ATOM 795 C CA . GLU A 1 100 ? 13.520 -8.032 9.510 1.00 94.00 100 GLU A CA 1
ATOM 796 C C . GLU A 1 100 ? 12.963 -8.902 8.374 1.00 94.00 100 GLU A C 1
ATOM 798 O O . GLU A 1 100 ? 11.783 -8.822 8.028 1.00 94.00 100 GLU A O 1
ATOM 803 N N . ASP A 1 101 ? 13.822 -9.729 7.773 1.00 94.00 101 ASP A N 1
ATOM 804 C CA . ASP A 1 101 ? 13.467 -10.686 6.714 1.00 94.00 101 ASP A CA 1
ATOM 805 C C . ASP A 1 101 ? 12.795 -10.030 5.487 1.00 94.00 101 ASP A C 1
ATOM 807 O O . ASP A 1 101 ? 11.906 -10.603 4.853 1.00 94.00 101 ASP A O 1
ATOM 811 N N . GLY A 1 102 ? 13.198 -8.801 5.145 1.00 92.69 102 GLY A N 1
ATOM 812 C CA . GLY A 1 102 ? 12.607 -8.010 4.058 1.00 92.69 102 GLY A CA 1
ATOM 813 C C . GLY A 1 102 ? 11.397 -7.163 4.475 1.00 92.69 102 GLY A C 1
ATOM 814 O O . GLY A 1 102 ? 10.774 -6.521 3.618 1.00 92.69 102 GLY A O 1
ATOM 815 N N . TYR A 1 103 ? 11.069 -7.134 5.770 1.00 95.56 103 TYR A N 1
ATOM 816 C CA . TYR A 1 103 ? 9.944 -6.392 6.331 1.00 95.56 103 TYR A CA 1
ATOM 817 C C . TYR A 1 103 ? 10.382 -5.323 7.335 1.00 95.56 103 TYR A C 1
ATOM 819 O O . TYR A 1 103 ? 11.408 -5.435 7.996 1.00 95.56 103 TYR A O 1
ATOM 827 N N . ILE A 1 104 ? 9.542 -4.301 7.485 1.00 95.44 104 ILE A N 1
ATOM 828 C CA . ILE A 1 104 ? 9.637 -3.297 8.549 1.00 95.44 104 ILE A CA 1
ATOM 829 C C . ILE A 1 104 ? 8.245 -3.014 9.117 1.00 95.44 104 ILE A C 1
ATOM 831 O O . ILE A 1 104 ? 7.248 -3.034 8.393 1.00 95.44 104 ILE A O 1
ATOM 835 N N . GLU A 1 105 ? 8.161 -2.701 10.406 1.00 96.38 105 GLU A N 1
ATOM 836 C CA . GLU A 1 105 ? 6.911 -2.292 11.047 1.00 96.38 105 GLU A CA 1
ATOM 837 C C . GLU A 1 105 ? 6.802 -0.764 11.118 1.00 96.38 105 GLU A C 1
ATOM 839 O O . GLU A 1 105 ? 7.694 -0.062 11.608 1.00 96.38 105 GLU A O 1
ATOM 844 N N . TRP A 1 106 ? 5.687 -0.215 10.635 1.00 96.06 106 TRP A N 1
ATOM 845 C CA . TRP A 1 106 ? 5.396 1.216 10.706 1.00 96.06 106 TRP A CA 1
ATOM 846 C C . TRP A 1 106 ? 4.317 1.513 11.738 1.00 96.06 106 TRP A C 1
ATOM 848 O O . TRP A 1 106 ? 3.187 1.040 11.646 1.00 96.06 106 TRP A O 1
ATOM 858 N N . ASN A 1 107 ? 4.647 2.367 12.704 1.00 96.56 107 ASN A N 1
ATOM 859 C CA . ASN A 1 107 ? 3.673 2.892 13.655 1.00 96.56 107 ASN A CA 1
ATOM 860 C C . ASN A 1 107 ? 2.849 4.056 13.067 1.00 96.56 107 ASN A C 1
ATOM 862 O O . ASN A 1 107 ? 3.159 4.600 12.003 1.00 96.56 107 ASN A O 1
ATOM 866 N N . GLU A 1 108 ? 1.823 4.478 13.809 1.00 96.38 108 GLU A N 1
ATOM 867 C CA . GLU A 1 108 ? 0.942 5.595 13.447 1.00 96.38 108 GLU A CA 1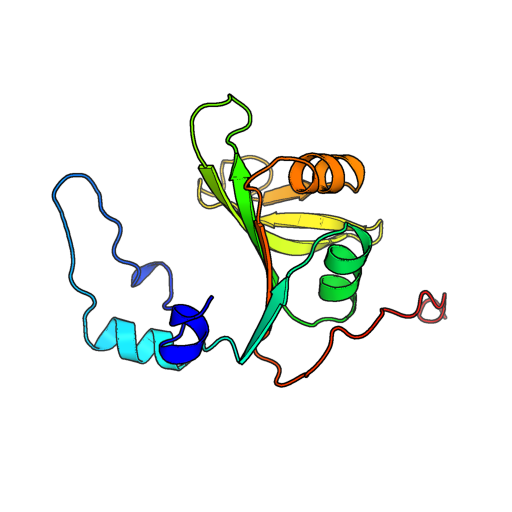
ATOM 868 C C . GLU A 1 108 ? 1.711 6.871 13.068 1.00 96.38 108 GLU A C 1
ATOM 870 O O . GLU A 1 108 ? 1.420 7.494 12.047 1.00 96.38 108 GLU A O 1
ATOM 875 N N . ASN A 1 109 ? 2.731 7.245 13.846 1.00 96.88 109 ASN A N 1
ATOM 876 C CA . ASN A 1 109 ? 3.512 8.458 13.595 1.00 96.88 109 ASN A CA 1
ATOM 877 C C . ASN A 1 109 ? 4.253 8.393 12.254 1.00 96.88 109 ASN A C 1
ATOM 879 O O . ASN A 1 109 ? 4.272 9.375 11.509 1.00 96.88 109 ASN A O 1
ATOM 883 N N . LYS A 1 110 ? 4.851 7.241 11.929 1.00 95.19 110 LYS A N 1
ATOM 884 C CA . LYS A 1 110 ? 5.541 7.014 10.653 1.00 95.19 110 LYS A CA 1
ATOM 885 C C . LYS A 1 110 ? 4.558 7.076 9.482 1.00 95.19 110 LYS A C 1
ATOM 887 O O . LYS A 1 110 ? 4.842 7.755 8.497 1.00 95.19 110 LYS A O 1
ATOM 892 N N . ILE A 1 111 ? 3.390 6.448 9.624 1.00 95.81 111 ILE A N 1
ATOM 893 C CA . ILE A 1 111 ? 2.322 6.463 8.614 1.00 95.81 111 ILE A CA 1
ATOM 894 C C . ILE A 1 111 ? 1.826 7.890 8.362 1.00 95.81 111 ILE A C 1
ATOM 896 O O . ILE A 1 111 ? 1.835 8.352 7.221 1.00 95.81 111 ILE A O 1
ATOM 900 N N . ASN A 1 112 ? 1.453 8.613 9.419 1.00 96.38 112 ASN A N 1
ATOM 901 C CA . ASN A 1 112 ? 0.976 9.991 9.313 1.00 96.38 112 ASN A CA 1
ATOM 902 C C . ASN A 1 112 ? 2.038 10.912 8.702 1.00 96.38 112 ASN A C 1
ATOM 904 O O . ASN A 1 112 ? 1.708 11.768 7.882 1.00 96.38 112 ASN A O 1
ATOM 908 N N . ARG A 1 113 ? 3.321 10.709 9.037 1.00 94.75 113 ARG A N 1
ATOM 909 C CA . ARG A 1 113 ? 4.421 11.465 8.429 1.00 94.75 113 ARG A CA 1
ATOM 910 C C . ARG A 1 113 ? 4.489 11.257 6.919 1.00 94.75 113 ARG A C 1
ATOM 912 O O . ARG A 1 113 ? 4.650 12.245 6.215 1.00 94.75 113 ARG A O 1
ATOM 919 N N . TYR A 1 114 ? 4.379 10.024 6.422 1.00 94.50 114 TYR A N 1
ATOM 920 C CA . TYR A 1 114 ? 4.389 9.783 4.976 1.00 94.50 114 TYR A CA 1
ATOM 921 C C . TYR A 1 114 ? 3.144 10.328 4.287 1.00 94.50 114 TYR A C 1
ATOM 923 O O . TYR A 1 114 ? 3.279 11.000 3.273 1.00 94.50 114 TYR A O 1
ATOM 931 N N . LEU A 1 115 ? 1.953 10.105 4.845 1.00 94.88 115 LEU A N 1
ATOM 932 C CA . LEU A 1 115 ? 0.703 10.607 4.259 1.00 94.88 115 LEU A CA 1
ATOM 933 C C . LEU A 1 115 ? 0.644 12.143 4.185 1.00 94.88 115 LEU A C 1
ATOM 935 O O . LEU A 1 115 ? -0.103 12.681 3.376 1.00 94.88 115 LEU A O 1
ATOM 939 N N . ALA A 1 116 ? 1.425 12.846 5.009 1.00 94.31 116 ALA A N 1
ATOM 940 C CA . ALA A 1 116 ? 1.547 14.301 4.968 1.00 94.31 116 ALA A CA 1
ATOM 941 C C . ALA A 1 116 ? 2.533 14.822 3.903 1.00 94.31 116 ALA A C 1
ATOM 943 O O . ALA A 1 116 ? 2.588 16.031 3.674 1.00 94.31 116 ALA A O 1
ATOM 944 N N . VAL A 1 117 ? 3.340 13.956 3.277 1.00 92.88 117 VAL A N 1
ATOM 945 C CA . VAL A 1 117 ? 4.281 14.366 2.225 1.00 92.88 117 VAL A CA 1
ATOM 946 C C . VAL A 1 117 ? 3.541 14.505 0.899 1.00 92.88 117 VAL A C 1
ATOM 948 O O . VAL A 1 117 ? 2.903 13.565 0.430 1.00 92.88 117 VAL A O 1
ATOM 951 N N . ASP A 1 118 ? 3.683 15.666 0.261 1.00 90.69 118 ASP A N 1
ATOM 952 C CA . ASP A 1 118 ? 3.123 15.905 -1.067 1.00 90.69 118 ASP A CA 1
ATOM 953 C C . ASP A 1 118 ? 3.677 14.907 -2.097 1.00 90.69 118 ASP A C 1
ATOM 955 O O . ASP A 1 118 ? 4.882 14.650 -2.154 1.00 90.69 118 ASP A O 1
ATOM 959 N N . GLY A 1 119 ? 2.783 14.320 -2.891 1.00 88.25 119 GLY A N 1
ATOM 960 C CA . GLY A 1 119 ? 3.094 13.264 -3.857 1.00 88.25 119 GLY A CA 1
ATOM 961 C C . GLY A 1 119 ? 3.108 11.833 -3.303 1.00 88.25 119 GLY A C 1
ATOM 962 O O . GLY A 1 119 ? 3.163 10.897 -4.103 1.00 88.25 119 GLY A O 1
ATOM 963 N N . VAL A 1 120 ? 3.017 11.625 -1.980 1.00 92.31 120 VAL A N 1
ATOM 964 C CA . VAL A 1 120 ? 2.799 10.275 -1.433 1.00 92.31 120 VAL A CA 1
ATOM 965 C C . VAL A 1 120 ? 1.408 9.788 -1.799 1.00 92.31 120 VAL A C 1
ATOM 967 O O . VAL A 1 120 ? 0.417 10.504 -1.674 1.00 92.31 120 VAL A O 1
ATOM 970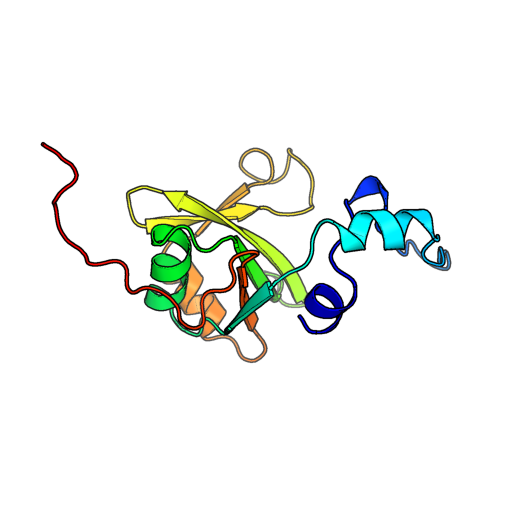 N N . VAL A 1 121 ? 1.338 8.529 -2.220 1.00 93.56 121 VAL A N 1
ATOM 971 C CA . VAL A 1 121 ? 0.075 7.848 -2.499 1.00 93.56 121 VAL A CA 1
ATOM 972 C C . VAL A 1 121 ? -0.006 6.554 -1.708 1.00 93.56 121 VAL A C 1
ATOM 974 O O . VAL A 1 121 ? 0.977 5.821 -1.602 1.00 93.56 121 VAL A O 1
ATOM 977 N N . CYS A 1 122 ? -1.193 6.252 -1.188 1.00 96.19 122 CYS A N 1
ATOM 978 C CA . CYS A 1 122 ? -1.504 4.975 -0.561 1.00 96.19 122 CYS A CA 1
ATOM 979 C C . CYS A 1 122 ? -2.841 4.461 -1.092 1.00 96.19 122 CYS A C 1
ATOM 981 O O . CYS A 1 122 ? -3.874 5.124 -0.966 1.00 96.19 122 CYS A O 1
ATOM 983 N N . TYR A 1 123 ? -2.810 3.272 -1.692 1.00 95.25 123 TYR A N 1
ATOM 984 C CA . TYR A 1 123 ? -3.997 2.601 -2.204 1.00 95.25 123 TYR A CA 1
ATOM 985 C C . TYR A 1 123 ? -4.175 1.238 -1.544 1.00 95.25 123 TYR A C 1
ATOM 987 O O . TYR A 1 123 ? -3.292 0.388 -1.633 1.00 95.25 123 TYR A O 1
ATOM 995 N N . GLY A 1 124 ? -5.343 1.005 -0.949 1.00 93.94 124 GLY A N 1
ATOM 996 C CA . GLY A 1 124 ? -5.805 -0.335 -0.595 1.00 93.94 124 GLY A CA 1
ATOM 997 C C . GLY A 1 124 ? -6.273 -1.060 -1.847 1.00 93.94 124 GLY A C 1
ATOM 998 O O . GLY A 1 124 ? -7.058 -0.502 -2.617 1.00 93.94 124 GLY A O 1
ATOM 999 N N . LEU A 1 125 ? -5.789 -2.278 -2.064 1.00 90.75 125 LEU A N 1
ATOM 1000 C CA . LEU A 1 125 ? -6.169 -3.131 -3.184 1.00 90.75 125 LEU A CA 1
ATOM 1001 C C . LEU A 1 125 ? -6.886 -4.364 -2.654 1.00 90.75 125 LEU A C 1
ATOM 1003 O O . LEU A 1 125 ? -6.416 -5.012 -1.721 1.00 90.75 125 LEU A O 1
ATOM 1007 N N . SER A 1 126 ? -8.025 -4.671 -3.262 1.00 87.62 126 SER A N 1
ATOM 1008 C CA . SER A 1 126 ? -8.869 -5.784 -2.859 1.00 87.62 126 SER A CA 1
ATOM 1009 C C . SER A 1 126 ? -9.259 -6.617 -4.071 1.00 87.62 126 SER A C 1
ATOM 1011 O O . SER A 1 126 ? -9.649 -6.082 -5.115 1.00 87.62 126 SER A O 1
ATOM 1013 N N . ASP A 1 127 ? -9.165 -7.928 -3.920 1.00 80.38 127 ASP A N 1
ATOM 1014 C CA . ASP A 1 127 ? -9.760 -8.931 -4.801 1.00 80.38 127 ASP A CA 1
ATOM 1015 C C . ASP A 1 127 ? -11.234 -9.205 -4.444 1.00 80.38 127 ASP A C 1
ATOM 1017 O O . ASP A 1 127 ? -11.910 -9.966 -5.129 1.00 80.38 127 ASP A O 1
ATOM 1021 N N . LEU A 1 128 ? -11.766 -8.546 -3.409 1.00 78.00 128 LEU A N 1
ATOM 1022 C CA . LEU A 1 128 ? -13.172 -8.601 -3.039 1.00 78.00 128 LEU A CA 1
ATOM 1023 C C . LEU A 1 128 ? -13.972 -7.537 -3.802 1.00 78.00 128 LEU A C 1
ATOM 1025 O O . LEU A 1 128 ? -13.590 -6.368 -3.900 1.00 78.00 128 LEU 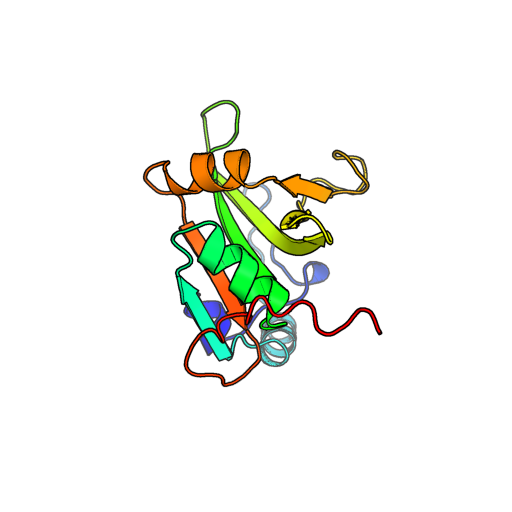A O 1
ATOM 1029 N N . SER A 1 129 ? -15.159 -7.913 -4.272 1.00 68.44 129 SER A N 1
ATOM 1030 C CA . SER A 1 129 ? -16.137 -7.008 -4.889 1.00 68.44 129 SER A CA 1
ATOM 1031 C C . SER A 1 129 ? -16.971 -6.252 -3.842 1.00 68.44 129 SER A C 1
ATOM 1033 O O . SER A 1 129 ? -18.200 -6.224 -3.887 1.00 68.44 129 SER A O 1
ATOM 1035 N N . VAL A 1 130 ? -16.307 -5.628 -2.868 1.00 62.47 130 VAL A N 1
ATOM 1036 C CA . VAL A 1 130 ? -16.956 -4.738 -1.891 1.00 62.47 130 VAL A CA 1
ATOM 1037 C C . VAL A 1 130 ? -16.939 -3.290 -2.404 1.00 62.47 130 VAL A C 1
ATOM 1039 O O . VAL A 1 130 ? -15.944 -2.879 -2.992 1.00 62.47 130 VAL A O 1
ATOM 1042 N N . PRO A 1 131 ? -18.026 -2.509 -2.237 1.00 61.19 131 PRO A N 1
ATOM 1043 C CA . PRO A 1 131 ? -18.102 -1.139 -2.756 1.00 61.19 131 PRO A CA 1
ATOM 1044 C C . PRO A 1 131 ? -17.495 -0.081 -1.819 1.00 61.19 131 PRO A C 1
ATOM 1046 O O . PRO A 1 131 ? -17.199 1.026 -2.264 1.00 61.19 131 PRO A O 1
ATOM 1049 N N . GLN A 1 132 ? -17.343 -0.382 -0.525 1.00 67.25 132 GLN A N 1
ATOM 1050 C CA . GLN A 1 132 ? -16.822 0.539 0.490 1.00 67.25 132 GLN A CA 1
ATOM 1051 C C . GLN A 1 132 ? -15.977 -0.210 1.521 1.00 67.25 132 GLN A C 1
ATOM 1053 O O . GLN A 1 132 ? -16.221 -1.390 1.790 1.00 67.25 132 GLN A O 1
ATOM 1058 N N . ILE A 1 133 ? -15.013 0.500 2.118 1.00 67.81 133 ILE A N 1
ATOM 1059 C CA . ILE A 1 133 ? -14.236 -0.020 3.244 1.00 67.81 133 ILE A CA 1
ATOM 1060 C C . ILE A 1 133 ? -15.178 -0.271 4.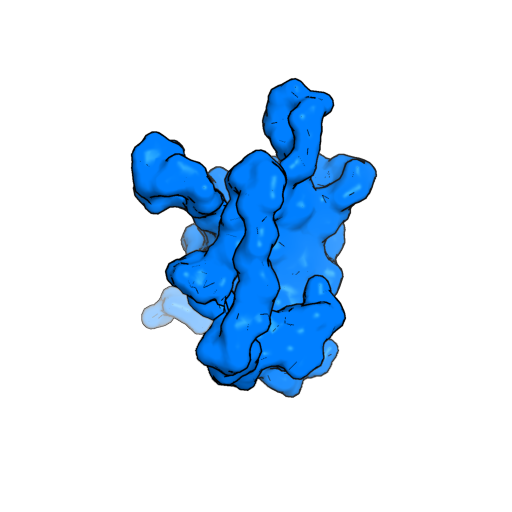411 1.00 67.81 133 ILE A C 1
ATOM 1062 O O . ILE A 1 133 ? -15.935 0.622 4.791 1.00 67.81 133 ILE A O 1
ATOM 1066 N N . ARG A 1 134 ? -15.140 -1.479 4.976 1.00 69.94 134 ARG A N 1
ATOM 1067 C CA . ARG A 1 134 ? -15.891 -1.769 6.196 1.00 69.94 134 ARG A CA 1
ATOM 1068 C C . ARG A 1 134 ? -15.163 -1.083 7.351 1.00 69.94 134 ARG A C 1
ATOM 1070 O O . ARG A 1 134 ? -14.007 -1.431 7.585 1.00 69.94 134 ARG A O 1
ATOM 1077 N N . PRO A 1 135 ? -15.799 -0.142 8.072 1.00 62.72 135 PRO A N 1
ATOM 1078 C CA . PRO A 1 135 ? -15.232 0.341 9.321 1.00 62.72 135 PRO A CA 1
ATOM 1079 C C . PRO A 1 135 ? -14.981 -0.877 10.201 1.00 62.72 135 PRO A C 1
ATOM 1081 O O . PRO A 1 135 ? -15.872 -1.723 10.321 1.00 62.72 135 PRO A O 1
ATOM 1084 N N . TYR A 1 136 ? -13.794 -0.997 10.786 1.00 58.31 136 TYR A N 1
ATOM 1085 C CA . TYR A 1 136 ? -13.580 -2.030 11.784 1.00 58.31 136 TYR A CA 1
ATOM 1086 C C . TYR A 1 136 ? -14.251 -1.540 13.071 1.00 58.31 136 TYR A C 1
ATOM 1088 O O . TYR A 1 136 ? -13.772 -0.566 13.660 1.00 58.31 136 TYR A O 1
ATOM 1096 N N . PRO A 1 137 ? -15.383 -2.125 13.514 1.00 52.41 137 PRO A N 1
ATOM 1097 C CA . PRO A 1 137 ? -15.969 -1.709 14.772 1.00 52.41 137 PRO A CA 1
ATOM 1098 C C . PRO A 1 137 ? -14.951 -2.055 15.853 1.00 52.41 137 PRO A C 1
ATOM 1100 O O . PRO A 1 137 ? -14.639 -3.225 16.074 1.00 52.41 137 PRO A O 1
ATOM 1103 N N . PHE A 1 138 ? -14.412 -1.033 16.513 1.00 45.16 138 PHE A N 1
ATOM 1104 C CA . PHE A 1 138 ? -13.629 -1.192 17.729 1.00 45.16 138 PHE A CA 1
ATOM 1105 C C . PHE A 1 138 ? -14.579 -1.739 18.802 1.00 45.16 138 PHE A C 1
ATOM 1107 O O . PHE A 1 138 ? -15.152 -1.001 19.595 1.00 45.16 138 PHE A O 1
ATOM 1114 N N . SER A 1 139 ? -14.862 -3.037 18.758 1.00 43.91 139 SER A N 1
ATOM 1115 C CA . SER A 1 139 ? -15.569 -3.734 19.815 1.00 43.91 139 SER A CA 1
ATOM 1116 C C . SER A 1 139 ? -14.602 -4.753 20.375 1.00 43.91 139 SER A C 1
ATOM 1118 O O . SER A 1 139 ? -14.074 -5.593 19.649 1.00 43.91 139 SER A O 1
ATOM 1120 N N . GLU A 1 140 ? -14.370 -4.646 21.673 1.00 43.81 140 GLU A N 1
ATOM 1121 C CA . GLU A 1 140 ? -13.554 -5.497 22.539 1.00 43.81 140 GLU A CA 1
ATOM 1122 C C . GLU A 1 140 ? -14.008 -6.979 22.562 1.00 43.81 140 GLU A C 1
ATOM 1124 O O . GLU A 1 140 ? -13.776 -7.698 23.526 1.00 43.81 140 GLU A O 1
ATOM 1129 N N . ARG A 1 141 ? -14.693 -7.475 21.526 1.00 40.97 141 ARG A N 1
ATOM 1130 C CA . ARG A 1 141 ? -15.475 -8.717 21.544 1.00 40.97 141 ARG A CA 1
ATOM 1131 C C . ARG A 1 141 ? -14.852 -9.861 20.749 1.00 40.97 141 ARG A C 1
ATOM 1133 O O . ARG A 1 141 ? -15.560 -10.552 20.029 1.00 40.97 141 ARG A O 1
ATOM 1140 N N . PHE A 1 142 ? -13.552 -10.085 20.908 1.00 41.69 142 PHE A N 1
ATOM 1141 C CA . PHE A 1 142 ? -12.941 -11.378 20.558 1.00 41.69 142 PHE A CA 1
ATOM 1142 C C . PHE A 1 142 ? -11.948 -11.894 21.610 1.00 41.69 142 PHE A C 1
ATOM 1144 O O . PHE A 1 142 ? -11.219 -12.843 21.350 1.00 41.69 142 PHE A O 1
ATOM 1151 N N . PHE A 1 143 ? -11.954 -11.318 22.818 1.00 42.72 143 PHE A N 1
ATOM 1152 C CA . PHE A 1 143 ? -11.324 -11.934 23.987 1.00 42.72 143 PHE A CA 1
ATOM 1153 C C . PHE A 1 143 ? -12.418 -12.357 24.970 1.00 42.72 143 PHE A 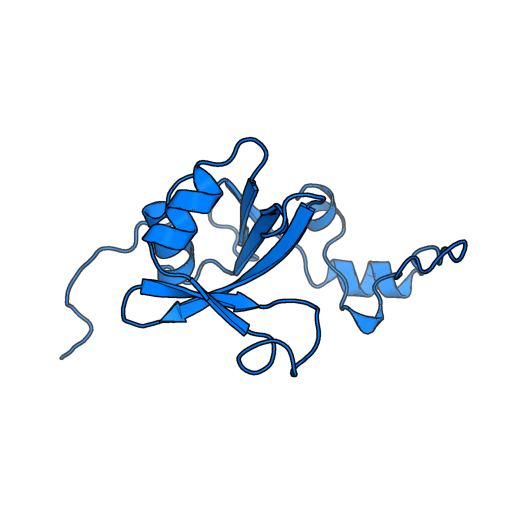C 1
ATOM 1155 O O . PHE A 1 143 ? -12.730 -11.646 25.923 1.00 42.72 143 PHE A O 1
ATOM 1162 N N . GLY A 1 144 ? -13.038 -13.495 24.662 1.00 37.25 144 GLY A N 1
ATOM 1163 C CA . GLY A 1 144 ? -13.818 -14.323 25.577 1.00 37.25 144 GLY A CA 1
ATOM 1164 C C . GLY A 1 144 ? -13.288 -15.743 25.501 1.00 37.25 144 GLY A C 1
ATOM 1165 O O . GLY A 1 144 ? -12.914 -16.142 24.374 1.00 37.25 144 GLY A O 1
#